Protein AF-A0A9Q1FW13-F1 (afdb_monomer)

Organism: Synaphobranchus kaupii (NCBI:txid118154)

Solvent-accessible surface area (backbone atoms only — not comparable to full-atom values): 7766 Å² total; per-residue (Å²): 104,67,72,58,46,53,75,68,68,52,60,66,69,57,50,51,48,51,53,54,56,56,44,87,27,76,42,66,53,77,56,98,92,43,70,55,75,75,42,74,48,64,71,94,50,93,61,50,63,62,51,49,52,64,67,48,59,86,69,67,62,94,48,92,54,42,46,70,49,76,56,88,97,47,74,46,79,46,62,78,71,92,49,51,72,60,53,51,52,53,48,48,54,50,27,56,80,63,80,39,86,76,57,67,88,78,58,79,90,81,90,86,79,87,77,76,90,79,131

Foldseek 3Di:
DLVLCVVVVDDPVVSVVVVVLQPQDWDWDDDPNDIDDIDRHSDDDPCVQVVQCSLCVPVADPDPQWGWDDDRPDIDIGGDDPCVVVSVVVNCVVCVVSVHDDDPVPDDDDDDDDDDPDD

Radius of gyration: 19.65 Å; Cα contacts (8 Å, |Δi|>4): 88; chains: 1; bounding box: 46×35×59 Å

Secondary structure (DSSP, 8-state):
-HHHHHHTT--HHHHHHHHHHHSS-EE--EETTEEPPPEE-S---TTHHHHHHHHHTT---SSTTEEEEEETTEEEEEESSS-HHHHHHHHHHHHHHTT----TTT-------------

Structure (mmCIF, N/CA/C/O backbone):
data_AF-A0A9Q1FW13-F1
#
_entry.id   AF-A0A9Q1FW13-F1
#
loop_
_atom_site.group_PDB
_atom_site.id
_atom_site.type_symbol
_atom_site.label_atom_id
_atom_site.label_alt_id
_atom_site.label_comp_id
_atom_site.label_asym_id
_atom_site.label_entity_id
_atom_site.label_seq_id
_atom_site.pdbx_PDB_ins_code
_atom_site.Cartn_x
_atom_site.Cartn_y
_atom_site.Cartn_z
_atom_site.occupancy
_atom_site.B_iso_or_equiv
_atom_site.auth_seq_id
_atom_site.auth_comp_id
_atom_site.auth_asym_id
_atom_site.auth_atom_id
_atom_site.pdbx_PDB_model_num
ATOM 1 N N . MET A 1 1 ? 6.551 6.859 -3.678 1.00 90.00 1 MET A N 1
ATOM 2 C CA . MET A 1 1 ? 7.653 6.034 -3.134 1.00 90.00 1 MET A CA 1
ATOM 3 C C . MET A 1 1 ? 8.829 6.869 -2.617 1.00 90.00 1 MET A C 1
ATOM 5 O O . MET A 1 1 ? 9.015 6.888 -1.410 1.00 90.00 1 MET A O 1
ATOM 9 N N . ALA A 1 2 ? 9.560 7.624 -3.455 1.00 94.00 2 ALA A N 1
ATOM 10 C CA . ALA A 1 2 ? 10.751 8.399 -3.038 1.00 94.00 2 ALA A CA 1
ATOM 11 C C . ALA A 1 2 ? 10.586 9.210 -1.737 1.00 94.00 2 ALA A C 1
ATOM 13 O O . ALA A 1 2 ? 11.401 9.091 -0.830 1.00 94.00 2 ALA A O 1
ATOM 14 N N . LYS A 1 3 ? 9.497 9.986 -1.614 1.00 94.31 3 LYS A N 1
ATOM 15 C CA . LYS A 1 3 ? 9.209 10.783 -0.406 1.00 94.31 3 LYS A CA 1
ATOM 16 C C . LYS A 1 3 ? 9.124 9.934 0.870 1.00 94.31 3 LYS A C 1
ATOM 18 O O . LYS A 1 3 ? 9.573 10.388 1.914 1.00 94.31 3 LYS A O 1
ATOM 23 N N . LYS A 1 4 ? 8.562 8.721 0.797 1.00 95.00 4 LYS A N 1
ATOM 24 C CA . LYS A 1 4 ? 8.449 7.811 1.949 1.00 95.00 4 LYS A CA 1
ATOM 25 C C . LYS A 1 4 ? 9.821 7.270 2.349 1.00 95.00 4 LYS A C 1
ATOM 27 O O . LYS A 1 4 ? 10.194 7.357 3.508 1.00 95.00 4 LYS A O 1
ATOM 32 N N . LEU A 1 5 ? 10.614 6.840 1.368 1.00 95.56 5 LEU A N 1
ATOM 33 C CA . LEU A 1 5 ? 11.972 6.339 1.604 1.00 95.56 5 LEU A CA 1
ATOM 34 C C . LEU A 1 5 ? 12.920 7.413 2.160 1.00 95.56 5 LEU A C 1
ATOM 36 O O . LEU A 1 5 ? 13.765 7.108 2.995 1.00 95.56 5 LEU A O 1
ATOM 40 N N . LEU A 1 6 ? 12.756 8.672 1.737 1.00 95.94 6 LEU A N 1
ATOM 41 C CA . LEU A 1 6 ? 13.485 9.807 2.312 1.00 95.94 6 LEU A CA 1
ATOM 42 C C . LEU A 1 6 ? 13.119 10.026 3.785 1.00 95.94 6 LEU A C 1
ATOM 44 O O . LEU A 1 6 ? 14.011 10.214 4.603 1.00 95.94 6 LEU A O 1
ATOM 48 N N . LYS A 1 7 ? 11.828 9.953 4.140 1.00 95.62 7 LYS A N 1
ATOM 49 C CA . LYS A 1 7 ? 11.373 10.053 5.541 1.00 95.62 7 LYS A CA 1
ATOM 50 C C . LYS A 1 7 ? 11.910 8.920 6.422 1.00 95.62 7 LYS A C 1
ATOM 52 O O . LYS A 1 7 ? 12.090 9.123 7.615 1.00 95.62 7 LYS A O 1
ATOM 57 N N . MET A 1 8 ? 12.190 7.759 5.832 1.00 95.25 8 MET A N 1
ATOM 58 C CA . MET A 1 8 ? 12.825 6.617 6.500 1.00 95.25 8 MET A CA 1
ATOM 59 C C . MET A 1 8 ? 14.354 6.758 6.629 1.00 95.25 8 MET A C 1
ATOM 61 O O . MET A 1 8 ? 15.007 5.830 7.098 1.00 95.25 8 MET A O 1
ATOM 65 N N . ASN A 1 9 ? 14.941 7.889 6.213 1.00 95.75 9 ASN A N 1
ATOM 66 C CA . ASN A 1 9 ? 16.385 8.149 6.247 1.00 95.75 9 ASN A CA 1
ATOM 67 C C . ASN A 1 9 ? 17.232 7.090 5.511 1.00 95.75 9 ASN A C 1
ATOM 69 O O . ASN A 1 9 ? 18.357 6.788 5.912 1.00 95.75 9 ASN A O 1
ATOM 73 N N . LEU A 1 10 ? 16.710 6.522 4.416 1.00 94.44 10 LEU A N 1
ATOM 74 C CA . LEU A 1 10 ? 17.487 5.605 3.580 1.00 94.44 10 LEU A CA 1
ATOM 75 C C . LEU A 1 10 ? 18.563 6.346 2.778 1.00 94.44 10 LEU A C 1
ATOM 77 O O . LEU A 1 10 ? 18.414 7.513 2.416 1.00 94.44 10 LEU A O 1
ATOM 81 N N . ASN A 1 11 ? 19.637 5.627 2.440 1.00 96.31 11 ASN A N 1
ATOM 82 C CA . ASN A 1 11 ? 20.722 6.156 1.617 1.00 96.31 11 ASN A CA 1
ATOM 83 C C . ASN A 1 11 ? 20.175 6.706 0.275 1.00 96.31 11 ASN A C 1
ATOM 85 O O . ASN A 1 11 ? 19.513 5.957 -0.452 1.00 96.31 11 ASN A O 1
ATOM 89 N N . PRO A 1 12 ? 20.478 7.963 -0.111 1.00 96.31 12 PRO A N 1
ATOM 90 C CA . PRO A 1 12 ? 19.999 8.557 -1.361 1.00 96.31 12 PRO A CA 1
ATOM 91 C C . PRO A 1 12 ? 20.300 7.730 -2.619 1.00 96.31 12 PRO A C 1
ATOM 93 O O . PRO A 1 12 ? 19.464 7.663 -3.519 1.00 96.31 12 PRO A O 1
ATOM 96 N N . HIS A 1 13 ? 21.446 7.044 -2.678 1.00 96.75 13 HIS A N 1
ATOM 97 C CA . HIS A 1 13 ? 21.788 6.162 -3.799 1.00 96.75 13 HIS A CA 1
ATOM 98 C C . HIS A 1 13 ? 20.856 4.952 -3.888 1.00 96.75 13 HIS A C 1
ATOM 100 O O . HIS A 1 13 ? 20.452 4.567 -4.984 1.00 96.75 13 HIS A O 1
ATOM 106 N N . LEU A 1 14 ? 20.462 4.384 -2.743 1.00 95.75 14 LEU A N 1
ATOM 107 C CA . LEU A 1 14 ? 19.477 3.305 -2.700 1.00 95.75 14 LEU A CA 1
ATOM 108 C C . LEU A 1 14 ? 18.105 3.808 -3.158 1.00 95.75 14 LEU A C 1
ATOM 110 O O . LEU A 1 14 ? 17.428 3.124 -3.917 1.00 95.75 14 LEU A O 1
ATOM 114 N N . ILE A 1 15 ? 17.709 5.016 -2.752 1.00 96.25 15 ILE A N 1
ATOM 115 C CA . ILE A 1 15 ? 16.442 5.622 -3.185 1.00 96.25 15 ILE A CA 1
ATOM 116 C C . ILE A 1 15 ? 16.435 5.815 -4.703 1.00 96.25 15 ILE A C 1
ATOM 118 O O . ILE A 1 15 ? 15.469 5.429 -5.357 1.00 96.25 15 ILE A O 1
ATOM 122 N N . LEU A 1 16 ? 17.514 6.354 -5.278 1.00 95.88 16 LEU A N 1
ATOM 123 C CA . LEU A 1 16 ? 17.654 6.502 -6.729 1.00 95.88 16 LEU A CA 1
ATOM 124 C C . LEU A 1 16 ? 17.605 5.150 -7.446 1.00 95.88 16 LEU A C 1
ATOM 126 O O . LEU A 1 16 ? 16.926 5.027 -8.465 1.00 95.88 16 LEU A O 1
ATOM 130 N N . TRP A 1 17 ? 18.260 4.127 -6.893 1.00 94.31 17 TRP A N 1
ATOM 131 C CA . TRP A 1 17 ? 18.194 2.769 -7.427 1.00 94.31 17 TRP A CA 1
ATOM 132 C C . TRP A 1 17 ? 16.767 2.208 -7.396 1.00 94.31 17 TRP A C 1
ATOM 134 O O . TRP A 1 17 ? 16.305 1.686 -8.406 1.00 94.31 17 TRP A O 1
ATOM 144 N N . VAL A 1 18 ? 16.030 2.374 -6.290 1.00 94.19 18 VAL A N 1
ATOM 145 C CA . VAL A 1 18 ? 14.621 1.954 -6.192 1.00 94.19 18 VAL A CA 1
ATOM 146 C C . VAL A 1 18 ? 13.753 2.697 -7.208 1.00 94.19 18 VAL A C 1
ATOM 148 O O . VAL A 1 18 ? 12.912 2.083 -7.860 1.00 94.19 18 VAL A O 1
ATOM 151 N N . MET A 1 19 ? 13.949 4.006 -7.371 1.00 93.25 19 MET A N 1
ATOM 152 C CA . MET A 1 19 ? 13.182 4.796 -8.338 1.00 93.25 19 MET A CA 1
ATOM 153 C C . MET A 1 19 ? 13.472 4.372 -9.779 1.00 93.25 19 MET A C 1
ATOM 155 O O . MET A 1 19 ? 12.534 4.215 -10.557 1.00 93.25 19 MET A O 1
ATOM 159 N N . SER A 1 20 ? 14.740 4.120 -10.110 1.00 91.31 20 SER A N 1
ATOM 160 C CA . SER A 1 20 ? 15.142 3.549 -11.400 1.00 91.31 20 SER A CA 1
ATOM 161 C C . SER A 1 20 ? 14.529 2.163 -11.614 1.00 91.31 20 SER A C 1
ATOM 163 O O . SER A 1 20 ? 13.970 1.877 -12.664 1.00 91.31 20 SER A O 1
ATOM 165 N N . PHE A 1 21 ? 14.531 1.317 -10.584 1.00 89.94 21 PHE A N 1
ATOM 166 C CA . PHE A 1 21 ? 13.954 -0.021 -10.644 1.00 89.94 21 PHE A CA 1
ATOM 167 C C . PHE A 1 21 ? 12.432 -0.025 -10.883 1.00 89.94 21 PHE A C 1
ATOM 169 O O . PHE A 1 21 ? 11.923 -0.918 -11.563 1.00 89.94 21 PHE A O 1
ATOM 176 N N . LEU A 1 22 ? 11.704 0.939 -10.312 1.00 90.12 22 LEU A N 1
ATOM 177 C CA . LEU A 1 22 ? 10.244 1.046 -10.423 1.00 90.12 22 LEU A CA 1
ATOM 178 C C . LEU A 1 22 ? 9.768 1.748 -11.704 1.00 90.12 22 LEU A C 1
ATOM 180 O O . LEU A 1 22 ? 8.571 1.710 -11.986 1.00 90.12 22 LEU A O 1
ATOM 184 N N . THR A 1 23 ? 10.666 2.376 -12.465 1.00 90.06 23 THR A N 1
ATOM 185 C CA . THR A 1 23 ? 10.314 3.217 -13.619 1.00 90.06 23 THR A CA 1
ATOM 186 C C . THR A 1 23 ? 10.830 2.594 -14.908 1.00 90.06 23 THR A C 1
ATOM 188 O O . THR A 1 23 ? 11.969 2.145 -14.966 1.00 90.06 23 THR A O 1
ATOM 191 N N . ASP A 1 24 ? 9.986 2.555 -15.940 1.00 86.06 24 ASP A N 1
ATOM 192 C CA . ASP A 1 24 ? 10.345 2.183 -17.314 1.00 86.06 24 ASP A CA 1
ATOM 193 C C . ASP A 1 24 ? 11.180 0.903 -17.477 1.00 86.06 24 ASP A C 1
ATOM 195 O O . ASP A 1 24 ? 11.981 0.769 -18.401 1.00 86.06 24 ASP A O 1
ATOM 199 N N . LYS A 1 25 ? 10.966 -0.085 -16.601 1.00 86.56 25 LYS A N 1
ATOM 200 C CA . LYS A 1 25 ? 11.717 -1.339 -16.619 1.00 86.56 25 LYS A CA 1
ATOM 201 C C . LYS A 1 25 ? 11.244 -2.261 -17.758 1.00 86.56 25 LYS A C 1
ATOM 203 O O . LYS A 1 25 ? 10.121 -2.773 -17.692 1.00 86.56 25 LYS A O 1
ATOM 208 N N . PRO A 1 26 ? 12.084 -2.555 -18.767 1.00 88.94 26 PRO A N 1
ATOM 209 C CA . PRO A 1 26 ? 11.746 -3.518 -19.806 1.00 88.94 26 PRO A CA 1
ATOM 210 C C . PRO A 1 26 ? 11.810 -4.947 -19.255 1.00 88.94 26 PRO A C 1
ATOM 212 O O . PRO A 1 26 ? 12.783 -5.343 -18.612 1.00 88.94 26 PRO A O 1
ATOM 215 N N . GLN A 1 27 ? 10.782 -5.742 -19.533 1.00 90.19 27 GLN A N 1
ATOM 216 C CA . GLN A 1 27 ? 10.696 -7.152 -19.166 1.00 90.19 27 GLN A CA 1
ATOM 217 C C . GLN A 1 27 ? 10.248 -8.000 -20.355 1.00 90.19 27 GLN A C 1
ATOM 219 O O . GLN A 1 27 ? 9.497 -7.554 -21.219 1.00 90.19 27 GLN A O 1
ATOM 224 N N . TRP A 1 28 ? 10.713 -9.242 -20.395 1.00 91.50 28 TRP A N 1
ATOM 225 C CA . TRP A 1 28 ? 10.359 -10.227 -21.409 1.00 91.50 28 TRP A CA 1
ATOM 226 C C . TRP A 1 28 ? 10.545 -11.627 -20.825 1.00 91.50 28 TRP A C 1
ATOM 228 O O . TRP A 1 28 ? 11.295 -11.814 -19.864 1.00 91.50 28 TRP A O 1
ATOM 238 N N . VAL A 1 29 ? 9.855 -12.614 -21.389 1.00 90.69 29 VAL A N 1
ATOM 239 C CA . VAL A 1 29 ? 9.936 -14.007 -20.938 1.00 90.69 29 VAL A CA 1
ATOM 240 C C . VAL A 1 29 ? 10.644 -14.863 -21.978 1.00 90.69 29 VAL A C 1
ATOM 242 O O . VAL A 1 29 ? 10.494 -14.647 -23.181 1.00 90.69 29 VAL A O 1
ATOM 245 N N . ARG A 1 30 ? 11.411 -15.854 -21.515 1.00 94.88 30 ARG A N 1
ATOM 246 C CA . ARG A 1 30 ? 12.058 -16.852 -22.370 1.00 94.88 30 ARG A CA 1
ATOM 247 C C . ARG A 1 30 ? 11.468 -18.227 -22.092 1.00 94.88 30 ARG A C 1
ATOM 249 O O . ARG A 1 30 ? 11.480 -18.678 -20.951 1.00 94.88 30 ARG A O 1
ATOM 256 N N . TYR A 1 31 ? 11.021 -18.921 -23.131 1.00 95.44 31 TYR A N 1
ATOM 257 C CA . TYR A 1 31 ? 10.527 -20.291 -23.033 1.00 95.44 31 TYR A CA 1
ATOM 258 C C . TYR A 1 31 ? 11.002 -21.118 -24.227 1.00 95.44 31 TYR A C 1
ATOM 260 O O . TYR A 1 31 ? 10.800 -20.726 -25.373 1.00 95.44 31 TYR A O 1
ATOM 268 N N . LYS A 1 32 ? 11.653 -22.260 -23.961 1.00 94.75 32 LYS A N 1
ATOM 269 C CA . LYS A 1 32 ? 12.170 -23.192 -24.987 1.00 94.75 32 LYS A CA 1
ATOM 270 C C . LYS A 1 32 ? 12.950 -22.507 -26.124 1.00 94.75 32 LYS A C 1
ATOM 272 O O . LYS A 1 32 ? 12.756 -22.809 -27.292 1.00 94.75 32 LYS A O 1
ATOM 277 N N . GLY A 1 33 ? 13.818 -21.557 -25.781 1.00 94.38 33 GLY A N 1
ATOM 278 C CA . GLY A 1 33 ? 14.633 -20.831 -26.764 1.00 94.38 33 GLY A CA 1
ATOM 279 C C . GLY A 1 33 ? 13.920 -19.677 -27.479 1.00 94.38 33 GLY A C 1
ATOM 280 O O . GLY A 1 33 ? 14.587 -18.905 -28.158 1.00 94.38 33 GLY A O 1
ATOM 281 N N . HIS A 1 34 ? 12.616 -19.495 -27.270 1.00 94.88 34 HIS A N 1
ATOM 282 C CA . HIS A 1 34 ? 11.862 -18.355 -27.784 1.0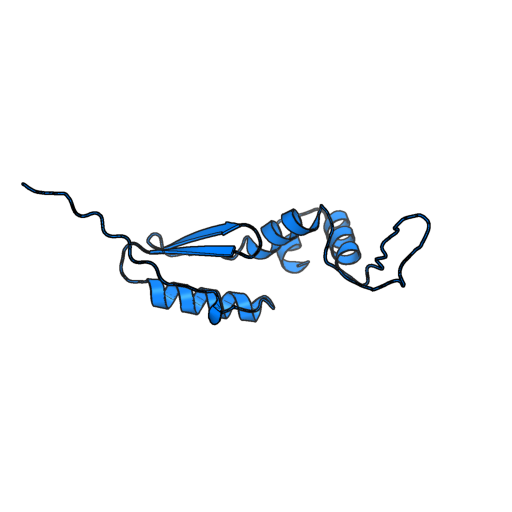0 94.88 34 HIS A CA 1
ATOM 283 C C . HIS A 1 34 ? 11.757 -17.246 -26.739 1.00 94.88 34 HIS A C 1
ATOM 285 O O . HIS A 1 34 ? 11.621 -17.512 -25.543 1.00 94.88 34 HIS A O 1
ATOM 291 N N . CYS A 1 35 ? 11.798 -16.001 -27.204 1.00 95.94 35 CYS A N 1
ATOM 292 C CA . CYS A 1 35 ? 11.664 -14.798 -26.391 1.00 95.94 35 CYS A CA 1
ATOM 293 C C . CYS A 1 35 ? 10.330 -14.121 -26.721 1.00 95.94 35 CYS A C 1
ATOM 295 O O . CYS A 1 35 ? 9.971 -14.024 -27.895 1.00 95.94 35 CYS A O 1
ATOM 297 N N . SER A 1 36 ? 9.602 -13.636 -25.715 1.00 94.69 36 SER A N 1
ATOM 298 C CA . SER A 1 36 ? 8.456 -12.759 -25.962 1.00 94.69 36 SER A CA 1
ATOM 299 C C . SER A 1 36 ? 8.910 -11.394 -26.471 1.00 94.69 36 SER A C 1
ATOM 301 O O . SER A 1 36 ? 10.077 -11.015 -26.351 1.00 94.69 36 SER A O 1
ATOM 303 N N . THR A 1 37 ? 7.955 -10.604 -26.957 1.00 94.31 37 THR A N 1
ATOM 304 C CA . THR A 1 37 ? 8.162 -9.164 -27.087 1.00 94.31 37 THR A CA 1
ATOM 305 C C . THR A 1 37 ? 8.438 -8.541 -25.718 1.00 94.31 37 THR A C 1
ATOM 307 O O . THR A 1 37 ? 7.957 -9.023 -24.683 1.00 94.31 37 THR A O 1
ATOM 310 N N . THR A 1 38 ? 9.235 -7.476 -25.715 1.00 92.88 38 THR A N 1
ATOM 311 C CA . THR A 1 38 ? 9.508 -6.690 -24.513 1.00 92.88 38 THR A CA 1
ATOM 312 C C . THR A 1 38 ? 8.276 -5.881 -24.136 1.00 92.88 38 THR A C 1
ATOM 314 O O . THR A 1 38 ? 7.692 -5.195 -24.975 1.00 92.88 38 THR A O 1
ATOM 317 N N . LYS A 1 39 ? 7.904 -5.931 -22.860 1.00 90.31 39 LYS A N 1
ATOM 318 C CA . LYS A 1 39 ? 6.915 -5.046 -22.250 1.00 90.31 39 LYS A CA 1
ATOM 319 C C . LYS A 1 39 ? 7.561 -4.265 -21.125 1.00 90.31 39 LYS A C 1
ATOM 321 O O . LYS A 1 39 ? 8.280 -4.826 -20.305 1.00 90.31 39 LYS A O 1
ATOM 326 N N . THR A 1 40 ? 7.270 -2.979 -21.065 1.00 89.31 40 THR A N 1
ATOM 327 C CA . THR A 1 40 ? 7.687 -2.144 -19.947 1.00 89.31 40 THR A CA 1
ATOM 328 C C . THR A 1 40 ? 6.704 -2.341 -18.801 1.00 89.31 40 THR A C 1
ATOM 330 O O . THR A 1 40 ? 5.550 -1.933 -18.907 1.00 89.31 40 THR A O 1
ATOM 333 N N . ILE A 1 41 ? 7.139 -3.017 -17.736 1.00 81.88 41 ILE A N 1
ATOM 334 C CA . ILE A 1 41 ? 6.330 -3.268 -16.537 1.00 81.88 41 ILE A CA 1
ATOM 335 C C . ILE A 1 41 ? 7.194 -3.153 -15.276 1.00 81.88 41 ILE A C 1
ATOM 337 O O . ILE A 1 41 ? 8.338 -3.610 -15.228 1.00 81.88 41 ILE A O 1
ATOM 341 N N . SER A 1 42 ? 6.631 -2.568 -14.222 1.00 74.69 42 SER A N 1
ATOM 342 C CA . SER A 1 42 ? 7.282 -2.387 -12.915 1.00 74.69 42 SER A CA 1
ATOM 343 C C . SER A 1 42 ? 6.999 -3.528 -11.923 1.00 74.69 42 SER A C 1
ATOM 345 O O . SER A 1 42 ? 7.511 -3.531 -10.802 1.00 74.69 42 SER A O 1
ATOM 347 N N . THR A 1 43 ? 6.207 -4.526 -12.327 1.00 72.19 43 THR A N 1
ATOM 348 C CA . THR A 1 43 ? 5.773 -5.667 -11.504 1.00 72.19 43 THR A CA 1
ATOM 349 C C . THR A 1 43 ? 6.607 -6.927 -11.774 1.00 72.19 43 THR A C 1
ATOM 351 O O . THR A 1 43 ? 7.311 -7.005 -12.775 1.00 72.19 43 THR A O 1
ATOM 354 N N . GLY A 1 44 ? 6.564 -7.926 -10.881 1.00 72.31 44 GLY A N 1
ATOM 355 C CA . GLY A 1 44 ? 7.125 -9.262 -11.160 1.00 72.31 44 GLY A CA 1
ATOM 356 C C . GLY A 1 44 ? 8.592 -9.492 -10.773 1.00 72.31 44 GLY A C 1
ATOM 357 O O . GLY A 1 44 ? 9.270 -10.305 -11.392 1.00 72.31 44 GLY A O 1
ATOM 358 N N . SER A 1 45 ? 9.104 -8.802 -9.753 1.00 82.38 45 SER A N 1
ATOM 359 C CA . SER A 1 45 ? 10.468 -9.007 -9.246 1.00 82.38 45 SER A CA 1
ATOM 360 C C . SER A 1 45 ? 10.477 -9.426 -7.777 1.00 82.38 45 SER A C 1
ATOM 362 O O . SER A 1 45 ? 9.603 -9.031 -7.011 1.00 82.38 45 SER A O 1
ATOM 364 N N . VAL A 1 46 ? 11.526 -10.141 -7.358 1.00 85.94 46 VAL A N 1
ATOM 365 C CA . VAL A 1 46 ? 11.759 -10.566 -5.961 1.00 85.94 46 VAL A CA 1
ATOM 366 C C . VAL A 1 46 ? 11.877 -9.399 -4.974 1.00 85.94 46 VAL A C 1
ATOM 368 O O . VAL A 1 46 ? 11.671 -9.574 -3.780 1.00 85.94 46 VAL A O 1
ATOM 371 N N . VAL A 1 47 ? 12.183 -8.198 -5.471 1.00 88.81 47 VAL A N 1
ATOM 372 C CA 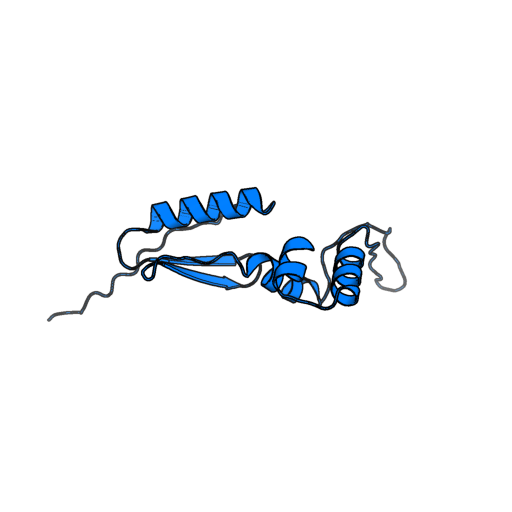. VAL A 1 47 ? 12.307 -6.976 -4.659 1.00 88.81 47 VAL A CA 1
ATOM 373 C C . VAL A 1 47 ? 10.954 -6.274 -4.478 1.00 88.81 47 VAL A C 1
ATOM 375 O O . VAL A 1 47 ? 10.761 -5.542 -3.509 1.00 88.81 47 VAL A O 1
ATOM 378 N N . SER A 1 48 ? 9.989 -6.515 -5.373 1.00 90.31 48 SER A N 1
ATOM 379 C CA . SER A 1 48 ? 8.680 -5.852 -5.349 1.00 90.31 48 SER A CA 1
ATOM 380 C C . SER A 1 48 ? 7.910 -6.055 -4.032 1.00 90.31 48 SER A C 1
ATOM 382 O O . SER A 1 48 ? 7.375 -5.062 -3.543 1.00 90.31 48 SER A O 1
ATOM 384 N N . PRO A 1 49 ? 7.882 -7.253 -3.402 1.00 91.44 49 PRO A N 1
ATOM 385 C CA . PRO A 1 49 ? 7.209 -7.439 -2.114 1.00 91.44 49 PRO A CA 1
ATOM 386 C C . PRO A 1 49 ? 7.775 -6.552 -1.000 1.00 91.44 49 PRO A C 1
ATOM 388 O O . PRO A 1 49 ? 7.016 -5.881 -0.311 1.00 91.44 49 PRO A O 1
ATOM 391 N N . VAL A 1 50 ? 9.104 -6.476 -0.870 1.00 92.25 50 VAL A N 1
ATOM 392 C CA . VAL A 1 50 ? 9.762 -5.634 0.146 1.00 92.25 50 VAL A CA 1
ATOM 393 C C . VAL A 1 50 ? 9.457 -4.155 -0.093 1.00 92.25 50 VAL A C 1
ATOM 395 O O . VAL A 1 50 ? 9.153 -3.419 0.844 1.00 92.25 50 VAL A O 1
ATOM 398 N N . LEU A 1 51 ? 9.483 -3.715 -1.354 1.00 93.56 51 LEU A N 1
ATOM 399 C CA . LEU A 1 51 ? 9.130 -2.341 -1.707 1.00 93.56 51 LEU A CA 1
ATOM 400 C C . LEU A 1 51 ? 7.665 -2.026 -1.404 1.00 93.56 51 LEU A C 1
ATOM 402 O O . LEU A 1 51 ? 7.377 -0.911 -0.980 1.00 93.56 51 LEU A O 1
ATOM 406 N N . PHE A 1 52 ? 6.757 -2.985 -1.584 1.00 93.44 52 PHE A N 1
ATOM 407 C CA . PHE A 1 52 ? 5.348 -2.810 -1.244 1.00 93.44 52 PHE A CA 1
ATOM 408 C C . PHE A 1 52 ? 5.132 -2.701 0.273 1.00 93.44 52 PHE A C 1
ATOM 410 O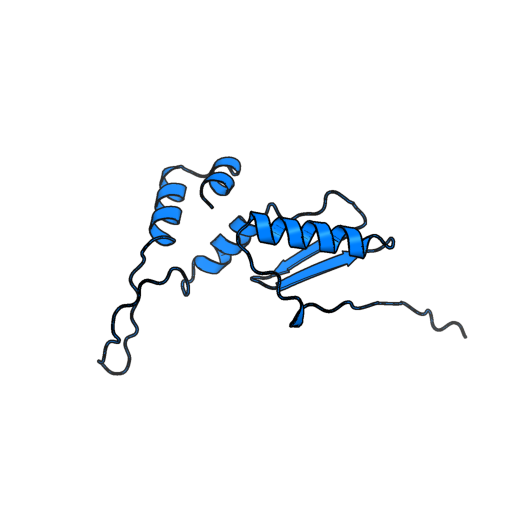 O . PHE A 1 52 ? 4.378 -1.838 0.726 1.00 93.44 52 PHE A O 1
ATOM 417 N N . THR A 1 53 ? 5.853 -3.495 1.069 1.00 94.38 53 THR A N 1
ATOM 418 C CA . THR A 1 53 ? 5.849 -3.366 2.534 1.00 94.38 53 THR A CA 1
ATOM 419 C C . THR A 1 53 ? 6.295 -1.969 2.965 1.00 94.38 53 THR A C 1
ATOM 421 O O . THR A 1 53 ? 5.584 -1.306 3.710 1.00 94.38 53 THR A O 1
ATOM 424 N N . LEU A 1 54 ? 7.418 -1.470 2.434 1.00 94.62 54 LEU A N 1
ATOM 425 C CA . LEU A 1 54 ? 7.893 -0.108 2.725 1.00 94.62 54 LEU A CA 1
ATOM 426 C C . LEU A 1 54 ? 6.920 0.970 2.231 1.00 94.62 54 LEU A C 1
ATOM 428 O O . LEU A 1 54 ? 6.774 2.024 2.844 1.00 94.62 54 LEU A O 1
ATOM 432 N N . TYR A 1 55 ? 6.257 0.727 1.102 1.00 94.81 55 TYR A N 1
ATOM 433 C CA . TYR A 1 55 ? 5.316 1.673 0.517 1.00 94.81 55 TYR A CA 1
ATOM 434 C C . TYR A 1 55 ? 4.064 1.880 1.375 1.00 94.81 55 TYR A C 1
ATOM 436 O O . TYR A 1 55 ? 3.539 2.995 1.436 1.00 94.81 55 TYR A O 1
ATOM 444 N N . THR A 1 56 ? 3.605 0.810 2.019 1.00 95.69 56 THR A N 1
ATOM 445 C CA . THR A 1 56 ? 2.393 0.783 2.845 1.00 95.69 56 THR A CA 1
ATOM 446 C C . THR A 1 56 ? 2.684 0.930 4.336 1.00 95.69 56 THR A C 1
ATOM 448 O O . THR A 1 56 ? 1.753 0.869 5.135 1.0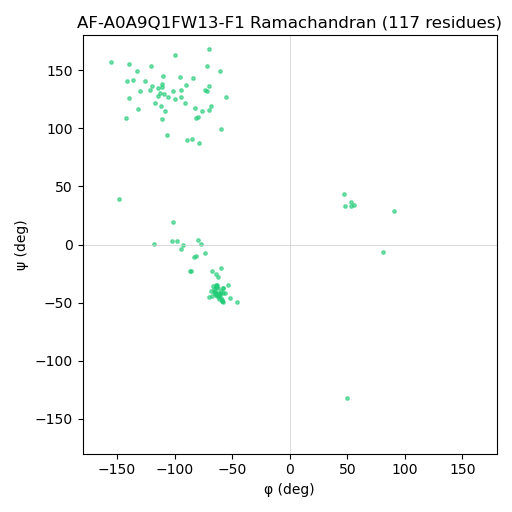0 95.69 56 THR A O 1
ATOM 451 N N . ASP A 1 57 ? 3.943 1.118 4.735 1.00 93.75 57 ASP A N 1
ATOM 452 C CA . ASP A 1 57 ? 4.375 1.140 6.137 1.00 93.75 57 ASP A CA 1
ATOM 453 C C . ASP A 1 57 ? 3.620 2.177 6.981 1.00 93.75 57 ASP A C 1
ATOM 455 O O . ASP A 1 57 ? 3.134 1.845 8.056 1.00 93.75 57 ASP A O 1
ATOM 459 N N . ASP A 1 58 ? 3.403 3.374 6.435 1.00 94.31 58 ASP A N 1
ATOM 460 C CA . ASP A 1 58 ? 2.671 4.493 7.047 1.00 94.31 58 ASP A CA 1
ATOM 461 C C . ASP A 1 58 ? 1.136 4.343 7.014 1.00 94.31 58 ASP A C 1
ATOM 463 O O . ASP A 1 58 ? 0.424 5.221 7.498 1.00 94.31 58 ASP A O 1
ATOM 467 N N . CYS A 1 59 ? 0.606 3.250 6.459 1.00 94.88 59 CYS A N 1
ATOM 468 C CA . CYS A 1 59 ? -0.794 2.865 6.626 1.00 94.88 59 CYS A CA 1
ATOM 469 C C . CYS A 1 59 ? -0.970 2.202 7.997 1.00 94.88 59 CYS A C 1
ATOM 471 O O . CYS A 1 59 ? -0.806 0.983 8.132 1.00 94.88 59 CYS A O 1
ATOM 473 N N . GLN A 1 60 ? -1.214 3.014 9.021 1.00 93.25 60 GLN A N 1
ATOM 474 C CA . GLN A 1 60 ? -1.387 2.576 10.404 1.00 93.25 60 GLN A CA 1
ATOM 475 C C . GLN A 1 60 ? -2.519 3.362 11.065 1.00 93.25 60 GLN A C 1
ATOM 477 O O . GLN A 1 60 ? -2.838 4.481 10.662 1.00 93.25 60 GLN A O 1
ATOM 482 N N . SER A 1 61 ? -3.112 2.765 12.094 1.00 91.69 61 SER A N 1
ATOM 483 C CA . SER A 1 61 ? -4.083 3.431 12.955 1.00 91.69 61 SER A CA 1
ATOM 484 C C . SER A 1 61 ? -3.378 4.233 14.046 1.00 91.69 61 SER A C 1
ATOM 486 O O . SER A 1 61 ? -2.398 3.767 14.621 1.00 91.69 61 SER A O 1
ATOM 488 N N . ASN A 1 62 ? -3.936 5.395 14.389 1.00 89.75 62 ASN A N 1
ATOM 489 C CA . ASN A 1 62 ? -3.589 6.123 15.615 1.00 89.75 62 ASN A CA 1
ATOM 490 C C . ASN A 1 62 ? -4.544 5.798 16.783 1.00 89.75 62 ASN A C 1
ATOM 492 O O . ASN A 1 62 ? -4.366 6.306 17.887 1.00 89.75 62 ASN A O 1
ATOM 496 N N . CYS A 1 63 ? -5.577 4.990 16.534 1.00 93.44 63 CYS A N 1
ATOM 497 C CA . CYS A 1 63 ? -6.550 4.537 17.523 1.00 93.44 63 CYS A CA 1
ATOM 498 C C . CYS A 1 63 ? -6.127 3.173 18.088 1.00 93.44 63 CYS A C 1
ATOM 500 O O . CYS A 1 63 ? -5.924 2.250 17.295 1.00 93.44 63 CYS A O 1
ATOM 502 N N . PRO A 1 64 ? -6.032 3.019 19.421 1.00 94.19 64 PRO A N 1
ATOM 503 C CA . PRO A 1 64 ? -5.589 1.774 20.047 1.00 94.19 64 PRO A CA 1
ATOM 504 C C . PRO A 1 64 ? -6.574 0.610 19.862 1.00 94.19 64 PRO A C 1
ATOM 506 O O . PRO A 1 64 ? -6.156 -0.541 19.925 1.00 94.19 64 PRO A O 1
ATOM 509 N N . GLU A 1 65 ? -7.856 0.886 19.603 1.00 95.56 65 GLU A N 1
ATOM 510 C CA . GLU A 1 65 ? -8.880 -0.144 19.360 1.00 95.56 65 GLU A CA 1
ATOM 511 C C . GLU A 1 65 ? -8.866 -0.682 17.923 1.00 95.56 65 GLU A C 1
ATOM 513 O O . GLU A 1 65 ? -9.520 -1.680 17.631 1.00 95.56 65 GLU A O 1
ATOM 518 N N . ILE A 1 66 ? -8.112 -0.039 17.024 1.00 97.31 66 ILE A N 1
ATOM 519 C CA . ILE A 1 66 ? -8.028 -0.408 15.613 1.00 97.31 66 ILE A CA 1
ATOM 520 C C . ILE A 1 66 ? -6.633 -0.947 15.304 1.00 97.31 66 ILE A C 1
ATOM 522 O O . ILE A 1 66 ? -5.638 -0.225 15.378 1.00 97.31 66 ILE A O 1
ATOM 526 N N . THR A 1 67 ? -6.562 -2.203 14.870 1.00 96.62 67 THR A N 1
ATOM 527 C CA . THR A 1 67 ? -5.312 -2.852 14.454 1.00 96.62 67 THR A CA 1
ATOM 528 C C . THR A 1 67 ? -5.320 -3.138 12.958 1.00 96.62 67 THR A C 1
ATOM 530 O O . THR A 1 67 ? -6.250 -3.748 12.437 1.00 96.62 67 THR A O 1
ATOM 533 N N . PHE A 1 68 ? -4.247 -2.742 12.271 1.00 96.88 68 PHE A N 1
ATOM 534 C CA . PHE A 1 68 ? -4.014 -3.064 10.864 1.00 96.88 68 PHE A CA 1
ATOM 535 C C . PHE A 1 68 ? -3.044 -4.240 10.748 1.00 96.88 68 PHE A C 1
ATOM 537 O O . PHE A 1 68 ? -1.919 -4.176 11.244 1.00 96.88 68 PHE A O 1
ATOM 544 N N . ILE A 1 69 ? -3.451 -5.286 10.036 1.00 95.69 69 ILE A N 1
ATOM 545 C CA . ILE A 1 69 ? -2.598 -6.421 9.671 1.00 95.69 69 ILE A CA 1
ATOM 546 C C . ILE A 1 69 ? -2.496 -6.435 8.148 1.00 95.69 69 ILE A C 1
ATOM 548 O O . ILE A 1 69 ? -3.511 -6.505 7.462 1.00 95.69 69 ILE A O 1
ATOM 552 N N . LYS A 1 70 ? -1.277 -6.344 7.613 1.00 95.12 70 LYS A N 1
ATOM 553 C CA . LYS A 1 70 ? -1.022 -6.186 6.173 1.00 95.12 70 LYS A CA 1
ATOM 554 C C . LYS A 1 70 ? -0.166 -7.337 5.658 1.00 95.12 70 LYS A C 1
ATOM 556 O O . LYS A 1 70 ? 0.872 -7.638 6.249 1.00 95.12 70 LYS A O 1
ATOM 561 N N . TYR A 1 71 ? -0.562 -7.936 4.541 1.00 93.50 71 TYR A N 1
ATOM 562 C CA . TYR A 1 71 ? 0.233 -8.931 3.831 1.00 93.50 71 TYR A CA 1
ATOM 563 C C . TYR A 1 71 ? 0.0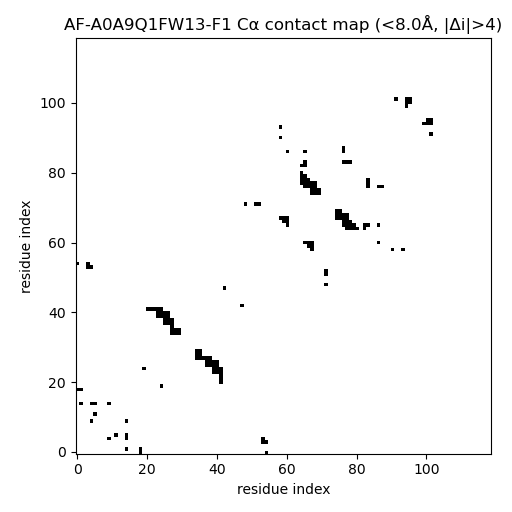88 -8.754 2.322 1.00 93.50 71 TYR A C 1
ATOM 565 O O . TYR A 1 71 ? -0.947 -9.066 1.740 1.00 93.50 71 TYR A O 1
ATOM 573 N N . SER A 1 72 ? 1.156 -8.284 1.666 1.00 89.12 72 SER A N 1
ATOM 574 C CA . SER A 1 72 ? 1.082 -7.892 0.254 1.00 89.12 72 SER A CA 1
ATOM 575 C C . SER A 1 72 ? -0.122 -6.958 0.034 1.00 89.12 72 SER A C 1
ATOM 577 O O . SER A 1 72 ? -0.283 -6.027 0.813 1.00 89.12 72 SER A O 1
ATOM 579 N N . GLY A 1 73 ? -0.953 -7.189 -0.983 1.00 90.75 73 GLY A N 1
ATOM 580 C CA . GLY A 1 73 ? -2.144 -6.380 -1.260 1.00 90.75 73 GLY A CA 1
ATOM 581 C C . GLY A 1 73 ? -3.328 -6.585 -0.307 1.00 90.75 73 GLY A C 1
ATOM 582 O O . GLY A 1 73 ? -4.294 -5.833 -0.412 1.00 90.75 73 GLY A O 1
ATOM 583 N N . ASP A 1 74 ? -3.274 -7.565 0.598 1.00 94.88 74 ASP A N 1
ATOM 584 C CA . ASP A 1 74 ? -4.369 -7.862 1.520 1.00 94.88 74 ASP A CA 1
ATOM 585 C C . ASP A 1 74 ? -4.168 -7.145 2.861 1.00 94.88 74 ASP A C 1
ATOM 587 O O . ASP A 1 74 ? -3.091 -7.191 3.466 1.00 94.88 74 ASP A O 1
ATOM 591 N N . THR A 1 75 ? -5.234 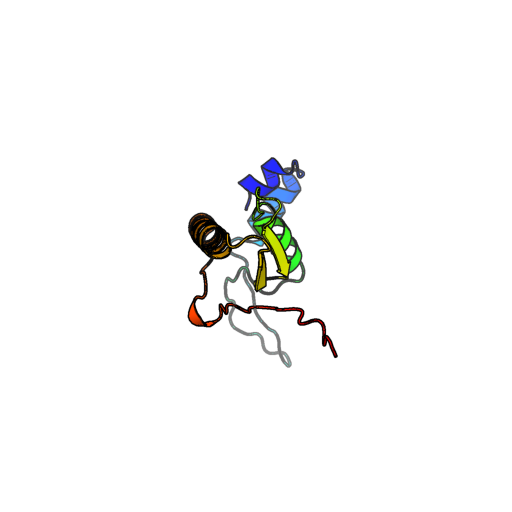-6.510 3.348 1.00 96.19 75 THR A N 1
ATOM 592 C CA . THR A 1 75 ? -5.253 -5.794 4.628 1.00 96.19 75 THR A CA 1
ATOM 593 C C . THR A 1 75 ? -6.456 -6.238 5.446 1.00 96.19 75 THR A C 1
ATOM 595 O O . THR A 1 75 ? -7.580 -6.253 4.950 1.00 96.19 75 THR A O 1
ATOM 598 N N . VAL A 1 76 ? -6.223 -6.555 6.717 1.00 96.81 76 VAL A N 1
ATOM 599 C CA . VAL A 1 76 ? -7.258 -6.807 7.722 1.00 96.81 76 VAL A CA 1
ATOM 600 C C . VAL A 1 76 ? -7.267 -5.642 8.705 1.00 96.81 76 VAL A C 1
ATOM 602 O O . VAL A 1 76 ? -6.220 -5.266 9.236 1.00 96.81 76 VAL A O 1
ATOM 605 N N . ILE A 1 77 ? -8.455 -5.089 8.946 1.00 96.81 77 ILE A N 1
ATOM 606 C CA . ILE A 1 77 ? -8.706 -4.069 9.965 1.00 96.81 77 ILE A CA 1
ATOM 607 C C . ILE A 1 77 ? -9.505 -4.744 11.075 1.00 96.81 77 ILE A C 1
ATOM 609 O O . ILE A 1 77 ? -10.619 -5.208 10.842 1.00 96.81 77 ILE A O 1
ATOM 613 N N . VAL A 1 78 ? -8.909 -4.839 12.258 1.00 96.44 78 VAL A N 1
ATOM 614 C CA . VAL A 1 78 ? -9.549 -5.394 13.454 1.00 96.44 78 VAL A CA 1
ATOM 615 C C . VAL A 1 78 ? -9.996 -4.239 14.330 1.00 96.44 78 VAL A C 1
ATOM 617 O O . VAL A 1 78 ? -9.206 -3.331 14.579 1.00 96.44 78 VAL A O 1
ATOM 620 N N . ASP A 1 79 ? -11.238 -4.297 14.793 1.00 95.81 79 ASP A N 1
ATOM 621 C CA . ASP A 1 79 ? -11.854 -3.316 15.678 1.00 95.81 79 ASP A CA 1
ATOM 622 C C . ASP A 1 79 ? -12.406 -4.007 16.929 1.00 95.81 79 ASP A C 1
ATOM 624 O O . ASP A 1 79 ? -12.950 -5.111 16.843 1.00 95.81 79 ASP A O 1
ATOM 628 N N . SER A 1 80 ? -12.249 -3.364 18.085 1.00 93.94 80 SER A N 1
ATOM 629 C CA . SER A 1 80 ? -12.743 -3.848 19.377 1.00 93.94 80 SER A CA 1
ATOM 630 C C . SER A 1 80 ? -13.774 -2.933 20.048 1.00 93.94 80 SER A C 1
ATOM 632 O O . SER A 1 80 ? -14.186 -3.248 21.161 1.00 93.94 80 SER A O 1
ATOM 634 N N . ASP A 1 81 ? -14.142 -1.800 19.437 1.00 92.00 81 ASP A N 1
ATOM 635 C CA . ASP A 1 81 ? -14.943 -0.742 20.083 1.00 92.00 81 ASP A CA 1
ATOM 636 C C . ASP A 1 81 ? -15.857 0.010 19.088 1.00 92.00 81 ASP A C 1
ATOM 638 O O . ASP A 1 81 ? -15.985 1.232 19.146 1.00 92.00 81 ASP A O 1
ATOM 642 N N . ASP A 1 82 ? -16.459 -0.710 18.133 1.00 90.50 82 ASP A N 1
ATOM 643 C CA . ASP A 1 82 ? -17.451 -0.207 17.162 1.00 90.50 82 ASP A CA 1
ATOM 644 C C . ASP A 1 82 ? -17.013 1.040 16.347 1.00 90.50 82 ASP A C 1
ATOM 646 O O . ASP A 1 82 ? -17.818 1.892 15.954 1.00 90.50 82 ASP A O 1
ATOM 650 N N . LYS A 1 83 ? -15.716 1.154 16.042 1.00 93.81 83 LYS A N 1
ATOM 651 C CA . LYS A 1 83 ? -15.087 2.220 15.236 1.00 93.81 83 LYS A CA 1
ATOM 652 C C . LYS A 1 83 ? -14.752 1.790 13.800 1.00 93.81 83 LYS A C 1
ATOM 654 O O . LYS A 1 83 ? -14.204 2.595 13.035 1.00 93.81 83 LYS A O 1
ATOM 659 N N . LEU A 1 84 ? -15.101 0.564 13.402 1.00 94.75 84 LEU A N 1
ATOM 660 C CA . LEU A 1 84 ? -14.718 -0.055 12.130 1.00 94.75 84 LEU A CA 1
ATOM 661 C C . LEU A 1 84 ? -15.041 0.821 10.916 1.00 94.75 84 LEU A C 1
ATOM 663 O O . LEU A 1 84 ? -14.183 1.028 10.061 1.00 94.75 84 LEU A O 1
ATOM 667 N N . GLN A 1 85 ? -16.242 1.403 10.853 1.00 94.25 85 GLN A N 1
ATOM 668 C CA . GLN A 1 85 ? -16.660 2.210 9.702 1.00 94.25 85 GLN A CA 1
ATOM 669 C C . GLN A 1 85 ? -15.779 3.454 9.496 1.00 94.25 85 GLN A C 1
ATOM 671 O O . GLN A 1 85 ? -15.465 3.823 8.360 1.00 94.25 85 GLN A O 1
ATOM 676 N N . SER A 1 86 ? -15.352 4.098 10.586 1.00 94.81 86 SER A N 1
ATOM 677 C CA . SER A 1 86 ? -14.434 5.241 10.525 1.00 94.81 86 SER A CA 1
ATOM 678 C C . SER A 1 86 ? -13.050 4.801 10.044 1.00 94.81 86 SER A C 1
ATOM 680 O O . SER A 1 86 ? -12.485 5.420 9.141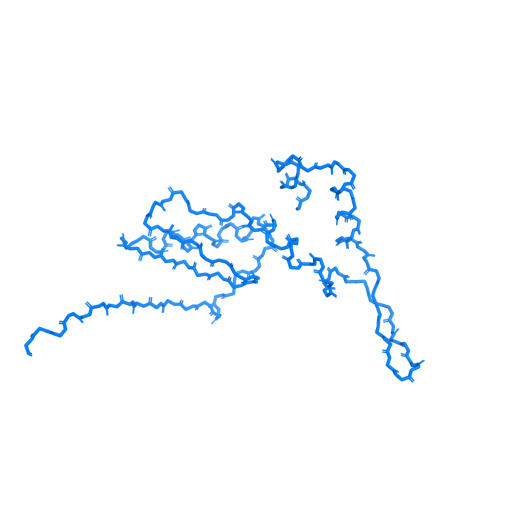 1.00 94.81 86 SER A O 1
ATOM 682 N N . ALA A 1 87 ? -12.541 3.684 10.573 1.00 96.19 87 ALA A N 1
ATOM 683 C CA . ALA A 1 87 ? -11.256 3.117 10.170 1.00 96.19 87 ALA A CA 1
ATOM 684 C C . ALA A 1 87 ? -11.227 2.711 8.686 1.00 96.19 87 ALA A C 1
ATOM 686 O O . ALA A 1 87 ? -10.268 3.026 7.982 1.00 96.19 87 ALA A O 1
ATOM 687 N N . VAL A 1 88 ? -12.294 2.079 8.185 1.00 96.00 88 VAL A N 1
ATOM 688 C CA . VAL A 1 88 ? -12.438 1.711 6.766 1.00 96.00 88 VAL A CA 1
ATOM 689 C C . VAL A 1 88 ? -12.480 2.955 5.879 1.00 96.00 88 VAL A C 1
ATOM 691 O O . VAL A 1 88 ? -11.806 2.992 4.853 1.00 96.00 88 VAL A O 1
ATOM 694 N N . SER A 1 89 ? -13.205 4.000 6.290 1.00 95.38 89 SER A N 1
ATOM 695 C CA . SER A 1 89 ? -13.287 5.257 5.530 1.00 95.38 89 SER A CA 1
ATOM 696 C C . SER A 1 89 ? -11.924 5.955 5.436 1.00 95.38 89 SER A C 1
ATOM 698 O O . SER A 1 89 ? -11.522 6.405 4.363 1.00 95.38 89 SER A O 1
ATOM 700 N N . GLN A 1 90 ? -11.170 5.992 6.540 1.00 95.69 90 GLN A N 1
ATOM 701 C CA . GLN A 1 90 ? -9.803 6.523 6.559 1.00 95.69 90 GLN A CA 1
ATOM 702 C C . GLN A 1 90 ? -8.850 5.678 5.706 1.00 95.69 90 GLN A C 1
ATOM 704 O O . GLN A 1 90 ? -8.017 6.228 4.987 1.00 95.69 90 GLN A O 1
ATOM 709 N N . PHE A 1 91 ? -8.981 4.350 5.752 1.00 96.44 91 PHE A N 1
ATOM 710 C CA . PHE A 1 91 ? -8.185 3.447 4.926 1.00 96.44 91 PHE A CA 1
ATOM 711 C C . PHE A 1 91 ? -8.457 3.648 3.434 1.00 96.44 91 PHE A C 1
ATOM 713 O O . PHE A 1 91 ? -7.511 3.748 2.654 1.00 96.44 91 PHE A O 1
ATOM 720 N N . GLN A 1 92 ? -9.725 3.781 3.036 1.00 96.44 92 GLN A N 1
ATOM 721 C CA . GLN A 1 92 ? -10.094 4.070 1.651 1.00 96.44 92 GLN A CA 1
ATOM 722 C C . GLN A 1 92 ? -9.468 5.388 1.177 1.00 96.44 92 GLN A C 1
ATOM 724 O O . GLN A 1 92 ? -8.801 5.413 0.142 1.00 96.44 92 GLN A O 1
ATOM 729 N N . GLN A 1 93 ? -9.600 6.461 1.962 1.00 96.31 93 GLN A N 1
ATOM 730 C CA . GLN A 1 93 ? -8.981 7.748 1.642 1.00 96.31 93 GLN A CA 1
ATOM 731 C C . GLN A 1 93 ? -7.451 7.635 1.538 1.00 96.31 93 GLN A C 1
ATOM 733 O O . GLN A 1 93 ? -6.829 8.226 0.653 1.00 96.31 93 GLN A O 1
ATOM 738 N N . TRP A 1 94 ? -6.825 6.866 2.432 1.00 96.81 94 TRP A N 1
ATOM 739 C CA . TRP A 1 94 ? -5.389 6.616 2.380 1.00 96.81 94 TRP A CA 1
ATOM 740 C C . TRP A 1 94 ? -4.993 5.889 1.089 1.00 96.81 94 TRP A C 1
ATOM 742 O O . TRP A 1 94 ? -4.010 6.288 0.461 1.00 96.81 94 TRP A O 1
ATOM 752 N N . CYS A 1 95 ? -5.752 4.878 0.656 1.00 96.94 95 CYS A N 1
ATOM 753 C CA . CYS A 1 95 ? -5.527 4.184 -0.615 1.00 96.94 95 CYS A CA 1
ATOM 754 C C . CYS A 1 95 ? -5.592 5.154 -1.803 1.00 96.94 95 CYS A C 1
ATOM 756 O O . CYS A 1 95 ? -4.659 5.184 -2.604 1.00 96.94 95 CYS A O 1
ATOM 758 N N . GLU A 1 96 ? -6.614 6.012 -1.861 1.00 96.50 96 GLU A N 1
ATOM 759 C CA . GLU A 1 96 ? -6.787 7.011 -2.926 1.00 96.50 96 GLU A CA 1
ATOM 760 C C . GLU A 1 96 ? -5.591 7.977 -3.009 1.00 96.50 96 GLU A C 1
ATOM 762 O O . GLU A 1 96 ? -4.998 8.163 -4.074 1.00 96.50 96 GLU A O 1
ATOM 767 N N . VAL A 1 97 ? -5.160 8.535 -1.872 1.00 96.31 97 VAL A N 1
ATOM 768 C CA . VAL A 1 97 ? -3.991 9.438 -1.797 1.00 96.31 97 VAL A CA 1
ATOM 769 C C . VAL A 1 97 ? -2.683 8.726 -2.173 1.00 96.31 97 VAL A C 1
ATOM 771 O O . VAL A 1 97 ? -1.723 9.362 -2.621 1.00 96.31 97 VAL A O 1
ATOM 774 N N . ASN A 1 98 ? -2.632 7.404 -2.006 1.00 95.31 98 ASN A N 1
ATOM 775 C CA . ASN A 1 98 ? -1.497 6.557 -2.355 1.00 95.31 98 ASN A CA 1
ATOM 776 C C . ASN A 1 98 ? -1.696 5.807 -3.684 1.00 95.31 98 ASN A C 1
ATOM 778 O O . ASN A 1 98 ? -0.977 4.852 -3.943 1.00 95.31 98 ASN A O 1
ATOM 782 N N . PHE A 1 99 ? -2.602 6.232 -4.568 1.00 94.38 99 PHE A N 1
ATOM 783 C CA . PHE A 1 99 ? -2.761 5.611 -5.893 1.00 94.38 99 PHE A CA 1
ATOM 784 C C . PHE A 1 99 ? -2.963 4.081 -5.835 1.00 94.38 99 PHE A C 1
ATOM 786 O O . PHE A 1 99 ? -2.428 3.341 -6.664 1.00 94.38 99 PHE A O 1
ATOM 793 N N . LEU A 1 100 ? -3.684 3.606 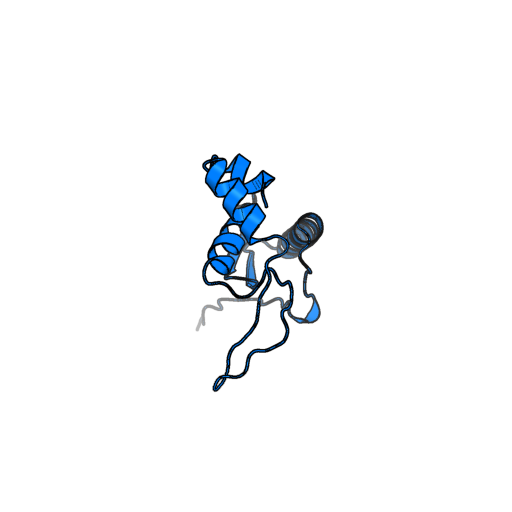-4.819 1.00 95.31 100 LEU A N 1
ATOM 794 C CA . LEU A 1 100 ? -4.091 2.215 -4.664 1.00 95.31 100 LEU A CA 1
ATOM 795 C C . LEU A 1 100 ? -5.599 2.113 -4.860 1.00 95.31 100 LEU A C 1
ATOM 797 O O . LEU A 1 100 ? -6.362 2.887 -4.282 1.00 95.31 100 LEU A O 1
ATOM 801 N N . ASP A 1 101 ? -6.024 1.112 -5.623 1.00 94.50 101 ASP A N 1
ATOM 802 C CA . ASP A 1 101 ? -7.440 0.837 -5.829 1.00 94.50 101 ASP A CA 1
ATOM 803 C C . ASP A 1 101 ? -7.997 0.025 -4.657 1.00 94.50 101 ASP A C 1
ATOM 805 O O . ASP A 1 101 ? -7.591 -1.116 -4.410 1.00 94.50 101 ASP A O 1
ATOM 809 N N . PHE A 1 102 ? -8.962 0.599 -3.938 1.00 94.06 102 PHE A N 1
ATOM 810 C CA . PHE A 1 102 ? -9.692 -0.113 -2.896 1.00 94.06 102 PHE A CA 1
ATOM 811 C C . PHE A 1 102 ? -10.776 -1.003 -3.522 1.00 94.06 102 PHE A C 1
ATOM 813 O O . PHE A 1 102 ? -11.776 -0.523 -4.056 1.00 94.06 102 PHE A O 1
ATOM 820 N N . ASN A 1 103 ? -10.585 -2.323 -3.465 1.00 94.75 103 ASN A N 1
ATOM 821 C CA . ASN A 1 103 ? -11.496 -3.276 -4.094 1.00 94.75 103 ASN A CA 1
ATOM 822 C C . ASN A 1 103 ? -12.693 -3.609 -3.187 1.00 94.75 103 ASN A C 1
ATOM 824 O O . ASN A 1 103 ? -12.658 -4.567 -2.416 1.00 94.75 103 ASN A O 1
ATOM 828 N N . VAL A 1 104 ? -13.775 -2.842 -3.328 1.00 93.38 104 VAL A N 1
ATOM 829 C CA . VAL A 1 104 ? -15.021 -3.028 -2.561 1.00 93.38 104 VAL A CA 1
ATOM 830 C C . VAL A 1 104 ? -15.621 -4.427 -2.750 1.00 93.38 104 VAL A C 1
ATOM 832 O O . VAL A 1 104 ? -16.121 -5.015 -1.795 1.00 93.38 104 VAL A O 1
ATOM 835 N N . GLU A 1 105 ? -15.547 -4.996 -3.956 1.00 96.38 105 GLU A N 1
ATOM 836 C CA . GLU A 1 105 ? -16.136 -6.310 -4.253 1.00 96.38 105 GLU A CA 1
ATOM 837 C C . GLU A 1 105 ? -15.480 -7.436 -3.443 1.00 96.38 105 GLU A C 1
ATOM 839 O O . GLU A 1 105 ? -16.161 -8.368 -2.994 1.00 96.38 105 GLU A O 1
ATOM 844 N N . LYS A 1 106 ? -14.162 -7.337 -3.234 1.00 94.50 106 LYS A N 1
ATOM 845 C CA . LYS A 1 106 ? -13.364 -8.308 -2.475 1.00 94.50 106 LYS A CA 1
ATOM 846 C C . LYS A 1 106 ? -13.353 -8.047 -0.972 1.00 94.50 106 LYS A C 1
ATOM 848 O O . LYS A 1 106 ? -13.139 -8.992 -0.218 1.00 94.50 106 LYS A O 1
ATOM 853 N N . THR A 1 107 ? -13.617 -6.821 -0.529 1.00 96.12 107 THR A N 1
ATOM 854 C CA . THR A 1 107 ? -13.682 -6.495 0.899 1.00 96.12 107 THR A CA 1
ATOM 855 C C . THR A 1 107 ? -14.920 -7.120 1.547 1.00 96.12 107 THR A C 1
ATOM 857 O O . THR A 1 107 ? -16.022 -7.105 0.986 1.00 96.12 107 THR A O 1
ATOM 860 N N . LYS A 1 108 ? -14.737 -7.705 2.737 1.00 95.62 108 LYS A N 1
ATOM 861 C CA . LYS A 1 108 ? -15.799 -8.323 3.541 1.00 95.62 108 LYS A CA 1
ATOM 862 C C . LYS A 1 108 ? -15.653 -7.922 5.003 1.00 95.62 108 LYS A C 1
ATOM 864 O O . LYS A 1 108 ? -14.541 -7.862 5.518 1.00 95.62 108 LYS A O 1
ATOM 869 N N . GLU A 1 109 ? -16.786 -7.690 5.652 1.00 95.00 109 GLU A N 1
ATOM 870 C CA . GLU A 1 109 ? -16.880 -7.521 7.099 1.00 95.00 109 GLU A CA 1
ATOM 871 C C . GLU A 1 109 ? -17.121 -8.884 7.756 1.00 95.00 109 GLU A C 1
ATOM 873 O O . GLU A 1 109 ? -17.901 -9.696 7.252 1.00 95.00 109 GLU A O 1
ATOM 878 N N . ILE A 1 110 ? -16.433 -9.147 8.868 1.00 94.31 110 ILE A N 1
ATOM 879 C CA . ILE A 1 110 ? -16.555 -10.392 9.627 1.00 94.31 110 ILE A CA 1
ATOM 880 C C . ILE A 1 110 ? -16.727 -10.034 11.103 1.00 94.31 110 ILE A C 1
ATOM 882 O O . ILE A 1 110 ? -15.815 -9.487 11.717 1.00 94.31 110 ILE A O 1
ATOM 886 N N . ALA A 1 111 ? -17.873 -10.393 11.681 1.00 91.75 111 ALA A N 1
ATOM 887 C CA . ALA A 1 111 ? -18.127 -10.256 13.111 1.00 91.75 111 ALA A CA 1
ATOM 888 C C . ALA A 1 111 ? -17.715 -11.539 13.851 1.00 91.75 111 ALA A C 1
ATOM 890 O O . ALA A 1 111 ? -18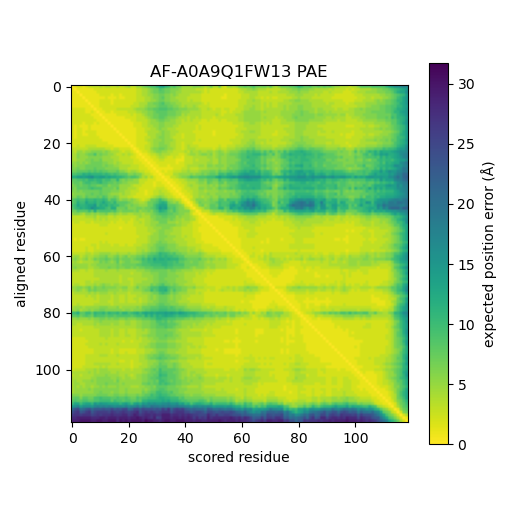.229 -12.624 13.565 1.00 91.75 111 ALA A O 1
ATOM 891 N N . ILE A 1 112 ? -16.797 -11.423 14.814 1.00 89.19 112 ILE A N 1
ATOM 892 C CA . ILE A 1 112 ? -16.312 -12.549 15.623 1.00 89.19 112 ILE A CA 1
ATOM 893 C C . ILE A 1 112 ? -16.813 -12.375 17.056 1.00 89.19 112 ILE A C 1
ATOM 895 O O . ILE A 1 112 ? -16.338 -11.519 17.796 1.00 89.19 112 ILE A O 1
ATOM 899 N N . GLY A 1 113 ? -17.776 -13.206 17.453 1.00 86.31 113 GLY A N 1
ATOM 900 C CA . GLY A 1 113 ? -18.297 -13.250 18.817 1.00 86.31 113 GLY A CA 1
ATOM 901 C C . GLY A 1 113 ? -17.801 -14.482 19.565 1.00 86.31 113 GLY A C 1
ATOM 902 O O . GLY A 1 113 ? -18.009 -15.608 19.120 1.00 86.31 113 GLY A O 1
ATOM 903 N N . PHE A 1 114 ? -17.207 -14.288 20.741 1.00 81.81 114 PHE A N 1
ATOM 904 C CA . PHE A 1 114 ? -16.894 -15.389 21.651 1.00 81.81 114 PHE A CA 1
ATOM 905 C C . PHE A 1 114 ? -18.083 -15.617 22.582 1.00 81.81 114 PHE A C 1
ATOM 907 O O . PHE A 1 114 ? -18.182 -15.027 23.659 1.00 81.81 114 PHE A O 1
ATOM 914 N N . ARG A 1 115 ? -19.018 -16.476 22.169 1.00 78.00 115 ARG A N 1
ATOM 915 C CA . ARG A 1 115 ? -19.999 -17.020 23.111 1.00 78.00 115 ARG A CA 1
ATOM 916 C C . ARG A 1 115 ? -19.258 -17.936 24.082 1.00 78.00 115 ARG A C 1
ATOM 918 O O . ARG A 1 115 ? -18.655 -18.920 23.672 1.00 78.00 115 ARG A O 1
ATOM 925 N N . ARG A 1 116 ? -19.300 -17.615 25.377 1.00 67.50 116 ARG A N 1
ATOM 926 C CA . ARG A 1 116 ? -19.060 -18.628 26.406 1.00 67.50 116 ARG A CA 1
ATOM 927 C C . ARG A 1 116 ? -20.272 -19.547 26.384 1.00 67.50 116 ARG A C 1
ATOM 929 O O . ARG A 1 116 ? -21.366 -19.076 26.688 1.00 67.50 116 ARG A O 1
ATOM 936 N N . ASP A 1 117 ? -20.078 -20.813 26.028 1.00 65.00 117 ASP A N 1
ATOM 937 C CA . ASP A 1 117 ? -21.066 -21.849 26.324 1.00 65.00 117 ASP A CA 1
ATOM 938 C C . ASP A 1 117 ? -21.240 -21.885 27.845 1.00 65.00 117 ASP A C 1
ATOM 940 O O . ASP A 1 117 ? -20.388 -22.353 28.601 1.00 65.00 117 ASP A O 1
ATOM 944 N N . GLY A 1 118 ? -22.305 -21.233 28.300 1.00 65.25 118 GLY A N 1
ATOM 945 C CA . GLY A 1 118 ? -22.687 -21.122 29.692 1.00 65.25 118 GLY A CA 1
ATOM 946 C C . GLY A 1 118 ? -23.890 -22.010 29.958 1.00 65.25 118 GLY A C 1
ATOM 947 O O . GLY A 1 118 ? -25.012 -21.522 29.847 1.00 65.25 118 GLY A O 1
ATOM 948 N N . ARG A 1 119 ? -23.592 -23.235 30.417 1.00 44.69 119 ARG A N 1
ATOM 949 C CA . ARG A 1 119 ? -24.477 -24.333 30.867 1.00 44.69 119 ARG A CA 1
ATOM 950 C C . ARG A 1 119 ? -24.977 -25.293 29.797 1.00 44.69 119 ARG A C 1
ATOM 952 O O . ARG A 1 119 ? -25.647 -24.843 28.849 1.00 44.69 119 ARG A O 1
#

Sequence (119 aa):
MAKKLLKMNLNPHLILWVMSFLTDKPQWVRYKGHCSTTKTISTGSVVSPVLFTLYTDDCQSNCPEITFIKYSGDTVIVDSDDKLQSAVSQFQQWCEVNFLDFNVEKTKEIAIGFRRDGR

InterPro domains:
  IPR000477 Reverse transcriptase domain [PF00078] (3-110)

pLDDT: mean 91.76, std 7.65, range [44.69, 97.31]

Mean predicted aligned error: 5.64 Å

Nearest PDB structures (foldseek):
  6wpj-assembly1_B  TM=6.144E-01  e=1.241E+00  HIV-1 M:B_HXB2R
  6oun-assembly1_B  TM=4.892E-01  e=7.480E-01  Human immunodeficiency virus type 1 BH10
  6or7-assembly1_B  TM=5.223E-01  e=1.500E+00  HIV-1 M:B_HXB2R